Protein AF-A0AAX3WER1-F1 (afdb_monomer)

Secondary structure (DSSP, 8-state):
-------------S-HHHHHHHHHHHHHHHHHHHHHHHHHHHHHHT--TT--HHHHHHHHHHHHHHHHHHHHTT--HHHHHHHHHHHHHHHHHHHHHS-------

pLDDT: mean 70.64, std 17.6, range [38.16, 94.75]

Foldseek 3Di:
DDPDDDDDDDDDDDDPPPVVVVVVVVVVLVVVLVVLVVQLVVLVVPDDPPDDLVSLVVSLVSLVVSLVVCVVVVHDPVSSVVSVVSSVVSVVVSCVVPPPPPPDD

Organism: Methylorubrum extorquens (NCBI:txid408)

Radius of gyration: 22.15 Å; Cα contacts (8 Å, |Δi|>4): 46; chains: 1; bounding box: 78×26×50 Å

Sequence (105 aa):
MDWSAKACAIVPGKSAKRVVGELVMAEQAQEEGCRFMRELVALLAEEQPGFPLSEQEHLFQQLLDLEKRAEAEGADAVVRAAIASARRMSGVVAAALWPPRVRGH

Nearest PDB structures (foldseek):
  9had-assembly1_A  TM=4.908E-01  e=1.262E+00  Dermatophagoides farinae

Solvent-accessible surface 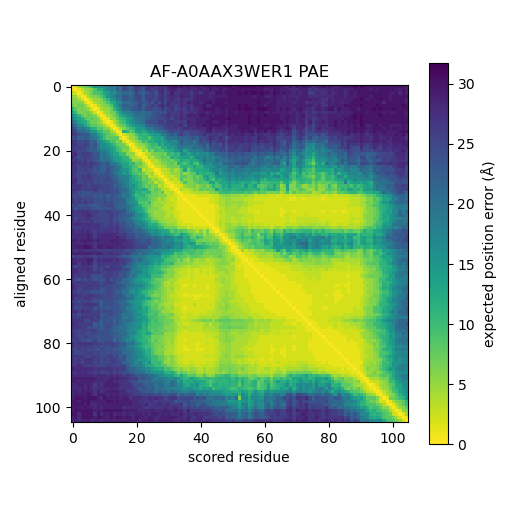area (backbone atoms only — not comparable to full-atom values): 6375 Å² total; per-residue (Å²): 137,84,88,76,85,78,82,80,82,83,80,88,86,76,68,74,80,60,57,54,57,56,51,53,51,50,53,48,36,48,54,49,30,54,48,55,51,50,53,51,50,54,60,55,67,71,62,57,97,83,64,55,68,70,56,53,54,47,51,36,51,54,36,50,53,50,39,53,49,36,59,75,70,62,42,39,70,67,51,47,50,50,41,54,48,53,32,51,51,49,51,49,52,59,45,67,79,49,64,80,80,77,77,85,125

Structure (mmCIF, N/CA/C/O backbone):
data_AF-A0AAX3WER1-F1
#
_entry.id   AF-A0AAX3WER1-F1
#
loop_
_atom_site.group_PDB
_atom_site.id
_atom_site.type_symbol
_atom_site.label_atom_id
_atom_site.label_alt_id
_atom_site.label_comp_id
_atom_site.label_asym_id
_atom_site.label_entity_id
_atom_site.label_seq_id
_atom_site.pdbx_PDB_ins_code
_atom_site.Cartn_x
_atom_site.Cartn_y
_atom_site.Cartn_z
_atom_site.occupancy
_atom_site.B_iso_or_equiv
_atom_site.auth_seq_id
_atom_site.auth_comp_id
_atom_site.auth_asym_id
_atom_site.auth_atom_id
_atom_site.pdbx_PDB_model_num
ATOM 1 N N . MET A 1 1 ? -47.527 -15.148 1.470 1.00 41.88 1 MET A N 1
ATOM 2 C CA . MET A 1 1 ? -46.114 -14.885 1.809 1.00 41.88 1 MET A CA 1
ATOM 3 C C . MET A 1 1 ? -46.120 -13.700 2.748 1.00 41.88 1 MET A C 1
ATOM 5 O O . MET A 1 1 ? -46.613 -12.647 2.374 1.00 41.88 1 MET A O 1
ATOM 9 N N . ASP A 1 2 ? -45.749 -13.962 3.993 1.00 38.16 2 ASP A N 1
ATOM 10 C CA . ASP A 1 2 ? -46.065 -13.174 5.183 1.00 38.16 2 ASP A CA 1
ATOM 11 C C . ASP A 1 2 ? -44.859 -12.287 5.538 1.00 38.16 2 ASP A C 1
ATOM 13 O O . ASP A 1 2 ? -43.796 -12.801 5.886 1.00 38.16 2 ASP A O 1
ATOM 17 N N . TRP A 1 3 ? -44.979 -10.965 5.391 1.00 42.50 3 T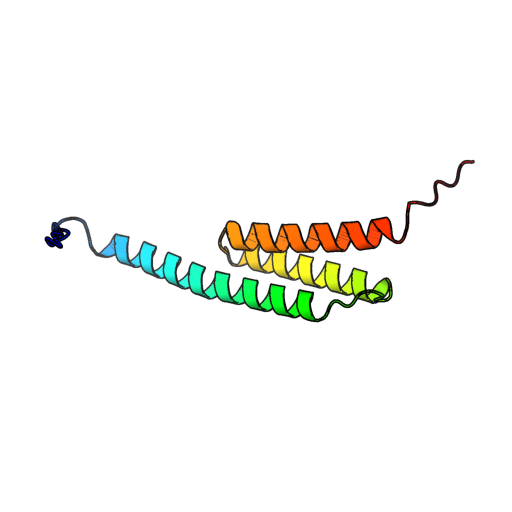RP A N 1
ATOM 18 C CA . TRP A 1 3 ? -43.989 -10.002 5.891 1.00 42.50 3 TRP A CA 1
ATOM 19 C C . TRP A 1 3 ? -44.472 -9.440 7.225 1.00 42.50 3 TRP A C 1
ATOM 21 O O . TRP A 1 3 ? -44.902 -8.293 7.335 1.00 42.50 3 TRP A O 1
ATOM 31 N N . SER A 1 4 ? -44.413 -10.289 8.249 1.00 45.81 4 SER A N 1
ATOM 32 C CA . SER A 1 4 ? -44.637 -9.884 9.629 1.00 45.81 4 SER A CA 1
ATOM 33 C C . SER A 1 4 ? -43.381 -9.224 10.194 1.00 45.81 4 SER A C 1
ATOM 35 O O . SER A 1 4 ? -42.307 -9.823 10.284 1.00 45.81 4 SER A O 1
ATOM 37 N N . ALA A 1 5 ? -43.555 -7.972 10.605 1.00 53.06 5 ALA A N 1
ATOM 38 C CA . ALA A 1 5 ? -42.603 -7.173 11.349 1.00 53.06 5 ALA A CA 1
ATOM 39 C C . ALA A 1 5 ? -42.023 -7.933 12.555 1.00 53.06 5 ALA A C 1
ATOM 41 O O . ALA A 1 5 ? -42.759 -8.484 13.376 1.00 53.06 5 ALA A O 1
ATOM 42 N N . LYS A 1 6 ? -40.698 -7.877 12.716 1.00 52.66 6 LYS A N 1
ATOM 43 C CA . LYS A 1 6 ? -40.052 -8.063 14.017 1.00 52.66 6 LYS A CA 1
ATOM 44 C C . LYS A 1 6 ? -39.443 -6.735 14.437 1.00 52.66 6 LYS A C 1
ATOM 46 O O . LYS A 1 6 ? -38.350 -6.366 14.023 1.00 52.66 6 LYS A O 1
ATOM 51 N N . ALA A 1 7 ? -40.211 -6.018 15.251 1.00 48.81 7 ALA A N 1
ATOM 52 C CA . ALA A 1 7 ? -39.729 -4.915 16.059 1.00 48.81 7 ALA A CA 1
ATOM 53 C C . ALA A 1 7 ? -38.548 -5.403 16.911 1.00 48.81 7 ALA A C 1
ATOM 55 O O . ALA A 1 7 ? -38.689 -6.343 17.696 1.00 48.81 7 ALA A O 1
ATOM 56 N N . CYS A 1 8 ? -37.383 -4.780 16.746 1.00 39.28 8 CYS A N 1
ATOM 57 C CA . CYS A 1 8 ? -36.263 -4.982 17.651 1.00 39.28 8 CYS A CA 1
ATOM 58 C C . CYS A 1 8 ? -36.488 -4.067 18.858 1.00 39.28 8 CYS A C 1
ATOM 60 O O . CYS A 1 8 ? -36.386 -2.845 18.760 1.00 39.28 8 CYS A O 1
ATOM 62 N N . ALA A 1 9 ? -36.899 -4.668 19.972 1.00 42.56 9 ALA A N 1
ATOM 63 C CA . ALA A 1 9 ? -37.128 -3.983 21.231 1.00 42.56 9 ALA A CA 1
ATOM 64 C C . ALA A 1 9 ? -35.818 -3.361 21.739 1.00 42.56 9 ALA A C 1
ATOM 66 O O . ALA A 1 9 ? -34.871 -4.068 22.080 1.00 42.56 9 ALA A O 1
ATOM 67 N N . ILE A 1 10 ? -35.777 -2.031 21.810 1.00 50.00 10 ILE A N 1
ATOM 68 C CA . ILE A 1 10 ? -34.722 -1.291 22.503 1.00 50.00 10 ILE A CA 1
ATOM 69 C C . ILE A 1 10 ? -35.065 -1.329 23.994 1.00 50.00 10 ILE A C 1
ATOM 71 O O . ILE A 1 10 ? -35.972 -0.640 24.457 1.00 50.00 10 ILE A O 1
ATOM 75 N N . VAL A 1 11 ? -34.364 -2.177 24.744 1.00 53.00 11 VAL A N 1
ATOM 76 C CA . VAL A 1 11 ? -34.460 -2.230 26.208 1.00 53.00 11 VAL A CA 1
ATOM 77 C C . VAL A 1 11 ? -33.632 -1.073 26.788 1.00 53.00 11 VAL A C 1
ATOM 79 O O . VAL A 1 11 ? -32.445 -0.969 26.464 1.00 53.00 11 VAL A O 1
ATOM 82 N N . PRO A 1 12 ? -34.193 -0.194 27.638 1.00 55.91 12 PRO A N 1
ATOM 83 C CA . PRO A 1 1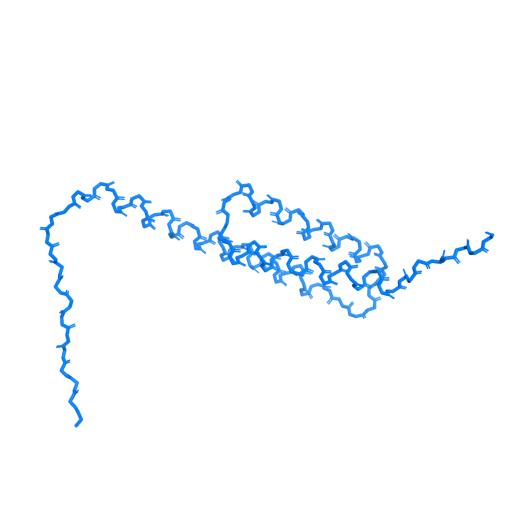2 ? -33.450 0.912 28.221 1.00 55.91 12 PRO A CA 1
ATOM 84 C C . PRO A 1 12 ? -32.753 0.440 29.500 1.00 55.91 12 PRO A C 1
ATOM 86 O O . PRO A 1 12 ? -33.397 -0.073 30.411 1.00 55.91 12 PRO A O 1
ATOM 89 N N . GLY A 1 13 ? -31.437 0.639 29.601 1.00 51.03 13 GLY A N 1
ATOM 90 C CA . GLY A 1 13 ? -30.761 0.496 30.894 1.00 51.03 13 GLY A CA 1
ATOM 91 C C . GLY A 1 13 ? -29.319 0.013 30.864 1.00 51.03 13 GLY A C 1
ATOM 92 O O . GLY A 1 13 ? -28.998 -0.962 31.532 1.00 51.03 13 GLY A O 1
ATOM 93 N N . LYS A 1 14 ? -28.417 0.704 30.156 1.00 46.91 14 LYS A N 1
ATOM 94 C CA . LYS A 1 14 ? -26.993 0.723 30.535 1.00 46.91 14 LYS A CA 1
ATOM 95 C C . LYS A 1 14 ? -26.289 1.930 29.918 1.00 46.91 14 LYS A C 1
ATOM 97 O O . LYS A 1 14 ? -26.002 1.956 28.733 1.00 46.91 14 LYS A O 1
ATOM 102 N N . SER A 1 15 ? -26.057 2.940 30.757 1.00 46.50 15 SER A N 1
ATOM 103 C CA . SER A 1 15 ? -25.097 4.040 30.594 1.00 46.50 15 SER A CA 1
ATOM 104 C C . SER A 1 15 ? -24.786 4.483 29.157 1.00 46.50 15 SER A C 1
ATOM 106 O O . SER A 1 15 ? -23.747 4.136 28.595 1.00 46.50 15 SER A O 1
ATOM 108 N N . ALA A 1 16 ? -25.631 5.375 28.633 1.00 46.66 16 ALA A N 1
ATOM 109 C CA . ALA A 1 16 ? -25.472 6.070 27.350 1.00 46.66 16 ALA A CA 1
ATOM 110 C C . ALA A 1 16 ? -24.094 6.738 27.136 1.00 46.66 16 ALA A C 1
ATOM 112 O O . ALA A 1 16 ? -23.710 7.008 26.007 1.00 46.66 16 ALA A O 1
ATOM 113 N N . LYS A 1 17 ? -23.304 6.966 28.195 1.00 48.19 17 LYS A N 1
ATOM 114 C CA . LYS A 1 17 ? -21.965 7.567 28.089 1.00 48.19 17 LYS A CA 1
ATOM 115 C C . LYS A 1 17 ? -20.889 6.645 27.501 1.00 48.19 17 LYS A C 1
ATOM 117 O O . LYS A 1 17 ? -19.855 7.155 27.097 1.00 48.19 17 LYS A O 1
ATOM 122 N N . ARG A 1 18 ? -21.087 5.318 27.468 1.00 43.16 18 ARG A N 1
ATOM 123 C CA . ARG A 1 18 ? -20.053 4.374 26.988 1.00 43.16 18 ARG A CA 1
ATOM 124 C C . ARG A 1 18 ? -20.268 3.921 25.534 1.00 43.16 18 ARG A C 1
ATOM 126 O O . ARG A 1 18 ? -19.295 3.727 24.825 1.00 43.16 18 ARG A O 1
ATOM 133 N N . VAL A 1 19 ? -21.522 3.848 25.077 1.00 50.28 19 VAL A N 1
ATOM 134 C CA . VAL A 1 19 ? -21.879 3.427 23.704 1.00 50.28 19 VAL A CA 1
ATOM 135 C C . VAL A 1 19 ? -21.589 4.520 22.670 1.00 50.28 19 VAL A C 1
ATOM 137 O O . VAL A 1 19 ? -21.167 4.217 21.562 1.00 50.28 19 VAL A O 1
ATOM 140 N N . VAL A 1 20 ? -21.745 5.796 23.040 1.00 51.12 20 VAL A N 1
ATOM 141 C CA . VAL A 1 20 ? -21.454 6.925 22.136 1.00 51.12 20 VAL A CA 1
ATOM 142 C C . VAL A 1 20 ? -19.965 6.988 21.778 1.00 51.12 20 VAL A C 1
ATOM 144 O O . VAL A 1 20 ? -19.635 7.287 20.640 1.00 51.12 20 VAL A O 1
ATOM 147 N N . GLY A 1 21 ? -19.066 6.646 22.708 1.00 48.66 21 GLY A N 1
ATOM 148 C CA . GLY A 1 21 ? -17.629 6.596 22.419 1.00 48.66 21 GLY A CA 1
ATOM 149 C C . GLY A 1 21 ? -17.263 5.507 21.408 1.00 48.66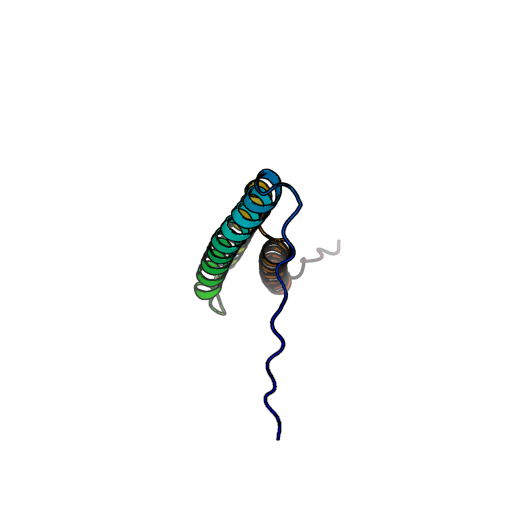 21 GLY A C 1
ATOM 150 O O . GLY A 1 21 ? -16.461 5.751 20.519 1.00 48.66 21 GLY A O 1
ATOM 151 N N . GLU A 1 22 ? -17.885 4.331 21.500 1.00 49.25 22 GLU A N 1
ATOM 152 C CA . GLU A 1 22 ? -17.602 3.202 20.602 1.00 49.25 22 GLU A CA 1
ATOM 153 C C . GLU A 1 22 ? -18.181 3.421 19.193 1.00 49.25 22 GLU A C 1
ATOM 155 O O . GLU A 1 22 ? -17.523 3.104 18.207 1.00 49.25 22 GLU A O 1
ATOM 160 N N . LEU A 1 23 ? -19.361 4.048 19.084 1.00 53.00 23 LEU A N 1
ATOM 161 C CA . LEU A 1 23 ? -19.967 4.395 17.793 1.00 53.00 23 LEU A CA 1
ATOM 162 C C . LEU A 1 23 ? -19.204 5.509 17.064 1.00 53.00 23 LEU A C 1
ATOM 164 O O . LEU A 1 23 ? -19.000 5.409 15.861 1.00 53.00 23 LEU A O 1
ATOM 168 N N . VAL A 1 24 ? -18.744 6.538 17.785 1.00 57.72 24 VAL A N 1
ATOM 169 C CA . VAL A 1 24 ? -17.951 7.634 17.199 1.00 57.72 24 VAL A CA 1
ATOM 170 C C . VAL A 1 24 ? -16.590 7.131 16.714 1.00 57.72 24 VAL A C 1
ATOM 172 O O . VAL A 1 24 ? -16.144 7.537 15.647 1.00 57.72 24 VAL A O 1
ATOM 175 N N . MET A 1 25 ? -15.949 6.215 17.449 1.00 58.62 25 MET A N 1
ATOM 176 C CA . MET A 1 25 ? -14.698 5.586 17.007 1.00 58.62 25 MET A CA 1
ATOM 177 C C . MET A 1 25 ? -14.907 4.666 15.801 1.00 58.62 25 MET A C 1
ATOM 179 O O . MET A 1 25 ? -14.061 4.640 14.917 1.00 58.62 25 MET A O 1
ATOM 183 N N . ALA A 1 26 ? -16.029 3.943 15.726 1.00 58.19 26 ALA A N 1
ATOM 184 C CA . ALA A 1 26 ? -16.345 3.105 14.570 1.00 58.19 26 ALA A CA 1
ATOM 185 C C . ALA A 1 26 ? -16.674 3.931 13.314 1.00 58.19 26 ALA A C 1
ATOM 187 O O . ALA A 1 26 ? -16.267 3.563 12.216 1.00 58.19 26 ALA A O 1
ATOM 188 N N . GLU A 1 27 ? -17.381 5.052 13.470 1.00 58.16 27 GLU A N 1
ATOM 189 C CA . GLU A 1 27 ? -17.734 5.948 12.364 1.00 58.16 27 GLU A CA 1
ATOM 190 C C . GLU A 1 27 ? -16.502 6.702 11.832 1.00 58.16 27 GLU A C 1
ATOM 192 O O . GLU A 1 27 ? -16.311 6.778 10.619 1.00 58.16 27 GLU A O 1
ATOM 197 N N . 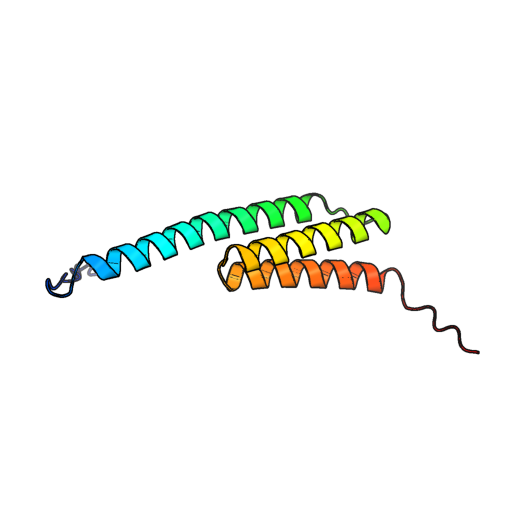GLN A 1 28 ? -15.607 7.150 12.724 1.00 58.41 28 GLN A N 1
ATOM 198 C CA . GLN A 1 28 ? -14.298 7.704 12.350 1.00 58.41 28 GLN A CA 1
ATOM 199 C C . GLN A 1 28 ? -13.424 6.655 11.655 1.00 58.41 28 GLN A C 1
ATOM 201 O O . GLN A 1 28 ? -13.004 6.884 10.521 1.00 58.41 28 GLN A O 1
ATOM 206 N N . ALA A 1 29 ? -13.287 5.458 12.237 1.00 59.75 29 ALA A N 1
ATOM 207 C CA . ALA A 1 29 ? -12.522 4.362 11.639 1.00 59.75 29 ALA A CA 1
ATOM 208 C C . ALA A 1 29 ? -13.055 3.955 10.256 1.00 59.75 29 ALA A C 1
ATOM 210 O O . ALA A 1 29 ? -12.288 3.545 9.379 1.00 59.75 29 ALA A O 1
ATOM 211 N N . GLN A 1 30 ? -14.366 4.079 10.032 1.00 63.72 30 GLN A N 1
ATOM 212 C CA . GLN A 1 30 ? -14.982 3.826 8.736 1.00 63.72 30 GLN A CA 1
ATOM 213 C C . GLN A 1 30 ? -14.679 4.948 7.732 1.00 63.72 30 GLN A C 1
ATOM 215 O O . GLN A 1 30 ? -14.352 4.652 6.580 1.00 63.72 30 GLN A O 1
ATOM 220 N N . GLU A 1 31 ? -14.744 6.218 8.138 1.00 71.88 31 GLU A N 1
ATOM 221 C CA . GLU A 1 31 ? -14.401 7.360 7.280 1.00 71.88 31 GLU A CA 1
ATOM 222 C C . GLU A 1 31 ? -12.908 7.355 6.895 1.00 71.88 31 GLU A C 1
ATOM 224 O O . GLU A 1 31 ? -12.553 7.517 5.719 1.00 71.88 31 GLU A O 1
ATOM 229 N N . GLU A 1 32 ? -12.040 7.067 7.863 1.00 69.81 32 GLU A N 1
ATOM 230 C CA . GLU A 1 32 ? -10.591 6.924 7.709 1.00 69.81 32 GLU A CA 1
ATOM 231 C C . GLU A 1 32 ? -10.249 5.705 6.847 1.00 69.81 32 GLU A C 1
ATOM 233 O O . GLU A 1 32 ? -9.476 5.808 5.891 1.00 69.81 32 GLU A O 1
ATOM 238 N N . GLY A 1 33 ? -10.901 4.566 7.089 1.00 72.44 33 GLY A N 1
ATOM 239 C CA . GLY A 1 33 ? -10.772 3.378 6.251 1.00 72.44 33 GLY A CA 1
ATOM 240 C C . GLY A 1 33 ? -11.160 3.646 4.794 1.00 72.44 33 GLY A C 1
ATOM 241 O O . GLY A 1 33 ? -10.444 3.254 3.868 1.00 72.44 33 GLY A O 1
ATOM 242 N N . CYS A 1 34 ? -12.238 4.403 4.571 1.00 83.06 34 CYS A N 1
ATOM 243 C CA . CYS A 1 34 ? -12.638 4.848 3.236 1.00 83.06 34 CYS A CA 1
ATOM 244 C C . CYS A 1 34 ? -11.614 5.801 2.601 1.00 83.06 34 CYS A C 1
ATOM 246 O O . CYS A 1 34 ? -11.422 5.785 1.383 1.00 83.06 34 CYS A O 1
ATOM 248 N N . ARG A 1 35 ? -10.954 6.660 3.384 1.00 90.94 35 ARG A N 1
ATOM 249 C CA . ARG A 1 35 ? -9.881 7.537 2.892 1.00 90.94 35 ARG A CA 1
ATOM 250 C C . ARG A 1 35 ? -8.668 6.728 2.429 1.00 90.94 35 ARG A C 1
ATOM 252 O O . ARG A 1 35 ? -8.263 6.886 1.281 1.00 90.94 35 ARG A O 1
ATOM 259 N N . PHE A 1 36 ? -8.142 5.836 3.264 1.00 91.50 36 PHE A N 1
ATOM 260 C CA . PHE A 1 36 ? -6.975 5.021 2.917 1.00 91.50 36 PHE A CA 1
ATOM 261 C C . PHE A 1 36 ? -7.225 4.115 1.708 1.00 91.50 36 PHE A C 1
ATOM 263 O O . PHE A 1 36 ? -6.359 3.990 0.846 1.00 91.50 36 PHE A O 1
ATOM 270 N N . MET A 1 37 ? -8.426 3.542 1.588 1.00 89.38 37 MET A N 1
ATOM 271 C CA . MET A 1 37 ? -8.807 2.759 0.408 1.00 89.38 37 MET A CA 1
ATOM 272 C C . MET A 1 37 ? -8.870 3.606 -0.870 1.00 89.38 37 MET A C 1
ATOM 274 O O . MET A 1 37 ? -8.474 3.131 -1.930 1.00 89.38 37 MET A O 1
ATOM 278 N N . ARG A 1 38 ? -9.322 4.865 -0.792 1.00 90.38 38 ARG A N 1
ATOM 279 C CA . ARG A 1 38 ? -9.294 5.790 -1.940 1.00 90.38 38 ARG A CA 1
ATOM 280 C C . ARG A 1 38 ? -7.867 6.148 -2.349 1.00 90.38 38 ARG A C 1
ATOM 282 O O . ARG A 1 38 ? -7.571 6.121 -3.5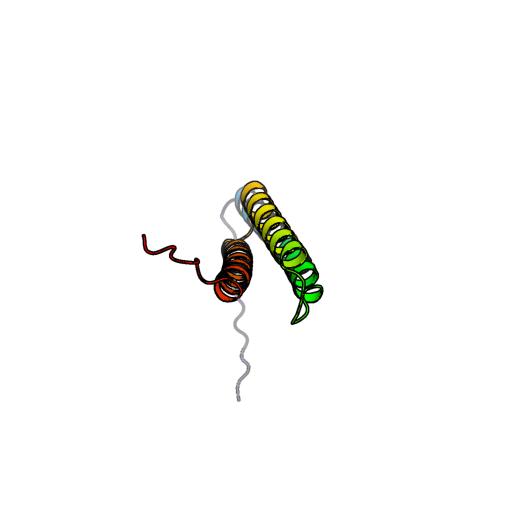38 1.00 90.38 38 ARG A O 1
ATOM 289 N N . GLU A 1 39 ? -6.996 6.440 -1.383 1.00 92.06 39 GLU A N 1
ATOM 290 C CA . GLU A 1 39 ? -5.571 6.696 -1.644 1.00 92.06 39 GLU A CA 1
ATOM 291 C C . GLU A 1 39 ? -4.897 5.465 -2.274 1.00 92.06 39 GLU A C 1
ATOM 293 O O . GLU A 1 39 ? -4.183 5.598 -3.263 1.00 92.06 39 GLU A O 1
ATOM 298 N N . LEU A 1 40 ? -5.195 4.260 -1.774 1.00 91.06 40 LEU A N 1
ATOM 299 C CA . LEU A 1 40 ? -4.702 3.008 -2.347 1.00 91.06 40 LEU A CA 1
ATOM 300 C C . LEU A 1 40 ? -5.141 2.828 -3.807 1.00 91.06 40 LEU A C 1
ATOM 302 O O . LEU A 1 40 ? -4.320 2.504 -4.658 1.00 91.06 40 LEU A O 1
ATOM 306 N N . VAL A 1 41 ? -6.426 3.041 -4.107 1.00 87.62 41 VAL A N 1
ATOM 307 C CA . VAL A 1 41 ? -6.947 2.924 -5.478 1.00 87.62 41 VAL A CA 1
ATOM 308 C C . VAL A 1 41 ? -6.301 3.951 -6.405 1.00 87.62 41 VAL A C 1
ATOM 310 O O . VAL A 1 41 ? -5.984 3.601 -7.536 1.00 87.62 41 VAL A O 1
ATOM 313 N N . ALA A 1 42 ? -6.074 5.184 -5.943 1.00 89.12 42 ALA A N 1
ATOM 314 C CA . ALA A 1 42 ? -5.397 6.207 -6.737 1.00 89.12 42 ALA A CA 1
ATOM 315 C C . ALA A 1 42 ? -3.962 5.789 -7.098 1.00 89.12 42 ALA A C 1
ATOM 317 O O . ALA A 1 42 ? -3.613 5.798 -8.274 1.00 89.12 42 ALA A O 1
ATOM 318 N N . LEU A 1 43 ? -3.181 5.319 -6.116 1.00 88.75 43 LEU A N 1
ATOM 319 C CA . LEU A 1 43 ? -1.814 4.834 -6.345 1.00 88.75 43 LEU A CA 1
ATOM 320 C C . LEU A 1 43 ? -1.767 3.669 -7.342 1.00 88.75 43 LEU A C 1
ATOM 322 O O . LEU A 1 43 ? -0.895 3.621 -8.202 1.00 88.75 43 LEU A O 1
ATOM 326 N N . LEU A 1 44 ? -2.712 2.732 -7.244 1.00 84.31 44 LEU A N 1
ATOM 327 C CA . LEU A 1 44 ? -2.759 1.570 -8.135 1.00 84.31 44 LEU A CA 1
ATOM 328 C C . LEU A 1 44 ? -3.305 1.900 -9.530 1.00 84.31 44 LEU A C 1
ATOM 330 O O . LEU A 1 44 ? -2.945 1.231 -10.490 1.00 84.31 44 LEU A O 1
ATOM 334 N N . ALA A 1 45 ? -4.170 2.908 -9.662 1.00 81.75 45 ALA A N 1
ATOM 335 C CA . ALA A 1 45 ? -4.700 3.338 -10.957 1.00 81.75 45 ALA A CA 1
ATOM 336 C C . ALA A 1 45 ? -3.643 4.040 -11.823 1.00 81.75 45 ALA A C 1
ATOM 338 O O . ALA A 1 45 ? -3.775 4.069 -13.046 1.00 81.75 45 ALA A O 1
ATOM 339 N N . GLU A 1 46 ? -2.611 4.603 -11.196 1.00 73.88 46 GLU A N 1
ATOM 340 C CA . GLU A 1 46 ? -1.465 5.184 -11.891 1.00 73.88 46 GLU A CA 1
ATOM 341 C C . GLU A 1 46 ? -0.505 4.109 -12.426 1.00 73.88 46 GLU A C 1
ATOM 343 O O . GLU A 1 46 ? 0.243 4.393 -13.356 1.00 73.88 46 GLU A O 1
ATOM 348 N N . GLU A 1 47 ? -0.553 2.869 -11.919 1.00 68.75 47 GLU A N 1
ATOM 349 C CA . GLU A 1 47 ? 0.285 1.763 -12.394 1.00 68.75 47 GLU A CA 1
ATOM 350 C C . GLU A 1 47 ? -0.137 1.315 -13.806 1.00 68.75 47 GLU A C 1
ATOM 352 O O . GLU A 1 47 ? -1.278 0.908 -14.035 1.00 68.75 47 GLU A O 1
ATOM 357 N N . GLN A 1 48 ? 0.797 1.336 -14.766 1.00 62.03 48 GLN A N 1
ATOM 358 C CA . GLN A 1 48 ? 0.587 0.746 -16.092 1.00 62.03 48 GLN A CA 1
ATOM 359 C C . GLN A 1 48 ? 1.579 -0.387 -16.389 1.00 62.03 48 GLN A C 1
ATOM 361 O O . GLN A 1 48 ? 2.746 -0.333 -15.982 1.00 62.03 48 GLN A O 1
ATOM 366 N N . PRO A 1 49 ? 1.158 -1.413 -17.155 1.00 55.81 49 PRO A N 1
ATOM 367 C CA . PRO A 1 49 ? 2.055 -2.475 -17.587 1.00 55.81 49 PRO A CA 1
ATOM 368 C C . PRO A 1 49 ? 3.186 -1.896 -18.448 1.00 55.81 49 PRO A C 1
ATOM 370 O O . PRO A 1 49 ? 2.947 -1.341 -19.518 1.00 55.81 49 PRO A O 1
ATOM 373 N N . GLY A 1 50 ? 4.426 -2.052 -17.979 1.00 63.53 50 GLY A N 1
ATOM 374 C CA . GLY A 1 50 ? 5.629 -1.560 -18.662 1.00 63.53 50 GLY A CA 1
ATOM 375 C C . GLY A 1 50 ? 6.321 -0.373 -17.990 1.00 63.53 50 GLY A C 1
ATOM 376 O O . GLY A 1 50 ? 7.284 0.141 -18.557 1.00 63.53 50 GLY A O 1
ATOM 377 N N . PHE A 1 51 ? 5.876 0.044 -16.800 1.00 68.12 51 PHE A N 1
ATOM 378 C CA . PHE A 1 51 ? 6.555 1.088 -16.034 1.00 68.12 51 PHE A CA 1
ATOM 379 C C . PHE A 1 51 ? 8.036 0.773 -15.785 1.00 68.12 51 PHE A C 1
ATOM 381 O O . PHE A 1 51 ? 8.367 -0.366 -15.423 1.00 68.12 51 PHE A O 1
ATOM 388 N N . PRO A 1 52 ? 8.932 1.765 -15.967 1.00 72.06 52 PRO A N 1
ATOM 389 C CA . PRO A 1 52 ? 10.343 1.614 -15.650 1.00 72.06 52 PRO A CA 1
ATOM 390 C C . PRO A 1 52 ? 10.521 1.267 -14.168 1.00 72.06 52 PRO A C 1
ATOM 392 O O . PRO A 1 52 ? 9.721 1.651 -13.317 1.00 72.06 52 PRO A O 1
ATOM 395 N N . LEU A 1 53 ? 11.597 0.543 -13.849 1.00 70.31 53 LEU A N 1
ATOM 396 C CA . LEU A 1 53 ? 11.858 0.036 -12.496 1.00 70.31 53 LEU A CA 1
ATOM 397 C C . LEU A 1 53 ? 11.787 1.137 -11.426 1.00 70.31 53 LEU A C 1
ATOM 399 O O . LEU A 1 53 ? 11.217 0.912 -10.367 1.00 70.31 53 LEU A O 1
ATOM 403 N N . SER A 1 54 ? 12.280 2.338 -11.737 1.00 75.25 54 SER A N 1
ATOM 404 C CA . SER A 1 54 ? 12.232 3.497 -10.840 1.00 75.25 54 SER A CA 1
ATOM 405 C C . SER A 1 54 ? 10.810 3.916 -10.459 1.00 75.25 54 SER A C 1
ATOM 407 O O . SER A 1 54 ? 10.585 4.372 -9.343 1.00 75.25 54 SER A O 1
ATOM 409 N N . GLU A 1 55 ? 9.843 3.765 -11.367 1.00 77.19 55 GLU A N 1
ATOM 410 C CA . GLU A 1 55 ? 8.433 4.067 -11.098 1.00 77.19 55 GLU A CA 1
ATOM 411 C C . GLU A 1 55 ? 7.779 2.960 -10.262 1.00 77.19 55 GLU A C 1
ATOM 413 O O . GLU A 1 55 ? 6.980 3.253 -9.378 1.00 77.19 55 GLU A O 1
ATOM 418 N N . GLN A 1 56 ? 8.188 1.699 -10.444 1.00 76.81 56 GLN A N 1
ATOM 419 C CA . GLN A 1 56 ? 7.749 0.599 -9.575 1.00 76.81 56 GLN A CA 1
ATOM 420 C C . GLN A 1 56 ? 8.334 0.708 -8.161 1.00 76.81 56 GLN A C 1
ATOM 422 O O . GLN A 1 56 ? 7.630 0.486 -7.178 1.00 76.81 56 GLN A O 1
ATOM 427 N N . GLU A 1 57 ? 9.609 1.086 -8.039 1.00 81.12 57 GLU A N 1
ATOM 428 C CA . GLU A 1 57 ? 10.247 1.386 -6.754 1.00 81.12 57 GLU A CA 1
ATOM 429 C C . GLU A 1 57 ? 9.564 2.575 -6.065 1.00 81.12 57 GLU A C 1
ATOM 431 O O . GLU A 1 57 ? 9.336 2.537 -4.853 1.00 81.12 57 GLU A O 1
ATOM 436 N N . HIS A 1 58 ? 9.191 3.606 -6.831 1.00 85.31 58 HIS A N 1
ATOM 437 C CA . HIS A 1 58 ? 8.441 4.751 -6.320 1.00 85.31 58 HIS A CA 1
ATOM 438 C C . HIS A 1 58 ? 7.064 4.337 -5.790 1.00 85.31 58 HIS A C 1
ATOM 440 O O . HIS A 1 58 ? 6.737 4.651 -4.644 1.00 85.31 58 HIS A O 1
ATOM 446 N N . LEU A 1 59 ? 6.303 3.560 -6.565 1.00 86.38 59 LEU A N 1
ATOM 447 C CA . LEU A 1 59 ? 5.007 3.025 -6.148 1.00 86.38 59 LEU A CA 1
ATOM 448 C C . LEU A 1 59 ? 5.130 2.164 -4.884 1.00 86.38 59 LEU A C 1
ATOM 450 O O . LEU A 1 59 ? 4.345 2.310 -3.947 1.00 86.38 59 LEU A O 1
ATOM 454 N N . PHE A 1 60 ? 6.148 1.304 -4.809 1.00 86.62 60 PHE A N 1
ATOM 455 C CA . PHE A 1 60 ? 6.404 0.498 -3.618 1.00 86.62 60 PHE A CA 1
ATOM 456 C C . PHE A 1 60 ? 6.638 1.368 -2.374 1.00 86.62 60 PHE A C 1
ATOM 458 O O . PHE A 1 60 ? 6.099 1.061 -1.306 1.00 86.62 60 PHE A O 1
ATOM 465 N N . GLN A 1 61 ? 7.405 2.459 -2.495 1.00 89.06 61 GLN A N 1
ATOM 466 C CA . GLN A 1 61 ? 7.613 3.400 -1.389 1.00 89.06 61 GLN A CA 1
ATOM 467 C C . GLN A 1 61 ? 6.321 4.116 -0.994 1.00 89.06 61 GLN A C 1
ATOM 469 O O . GLN A 1 61 ? 6.005 4.180 0.192 1.00 89.06 61 GLN A O 1
ATOM 474 N N . GLN A 1 62 ? 5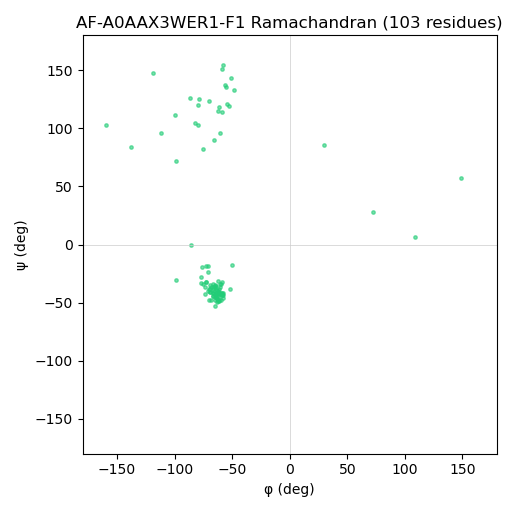.523 4.573 -1.962 1.00 92.44 62 GLN A N 1
ATOM 475 C CA . GLN A 1 62 ? 4.235 5.213 -1.677 1.00 92.44 62 GLN A CA 1
ATOM 476 C C . GLN A 1 62 ? 3.268 4.266 -0.951 1.00 92.44 62 GLN A C 1
ATOM 478 O O . GLN A 1 62 ? 2.606 4.671 0.006 1.00 92.44 62 GLN A O 1
ATOM 483 N N . LEU A 1 63 ? 3.223 2.990 -1.347 1.00 92.00 63 LEU A N 1
ATOM 484 C CA . LEU A 1 63 ? 2.423 1.965 -0.671 1.00 92.00 63 LEU A CA 1
ATOM 485 C C . LEU A 1 63 ? 2.941 1.663 0.745 1.00 92.00 63 LEU A C 1
ATOM 487 O O . LEU A 1 63 ? 2.142 1.442 1.654 1.00 92.00 63 LEU A O 1
ATOM 491 N N . LEU A 1 64 ? 4.261 1.681 0.956 1.00 91.94 64 LEU A N 1
ATOM 492 C CA . LEU A 1 64 ? 4.866 1.515 2.280 1.00 91.94 64 LEU A CA 1
ATOM 493 C C . LEU A 1 64 ? 4.541 2.690 3.211 1.00 91.94 64 LEU A C 1
ATOM 495 O O . LEU A 1 64 ? 4.232 2.481 4.385 1.00 91.94 64 LEU A O 1
ATOM 499 N N . ASP A 1 65 ? 4.589 3.917 2.702 1.00 94.75 65 ASP A N 1
ATOM 500 C CA . ASP A 1 65 ? 4.238 5.107 3.475 1.00 94.75 65 ASP A CA 1
ATOM 501 C C . ASP A 1 65 ? 2.737 5.167 3.775 1.00 94.75 65 ASP A C 1
ATOM 503 O O . ASP A 1 65 ? 2.341 5.572 4.871 1.00 94.75 65 ASP A O 1
ATOM 507 N N . LEU A 1 66 ? 1.892 4.706 2.847 1.00 93.62 66 LEU A N 1
ATOM 508 C CA . LEU A 1 66 ? 0.459 4.543 3.083 1.00 93.62 66 LEU A CA 1
ATOM 509 C C . LEU A 1 66 ? 0.183 3.511 4.189 1.00 93.62 66 LEU A C 1
ATOM 511 O O . LEU A 1 66 ? -0.641 3.772 5.064 1.00 93.62 66 LEU A O 1
ATOM 515 N N . GLU A 1 67 ? 0.895 2.379 4.196 1.00 93.00 67 GLU A N 1
ATOM 516 C CA . GLU A 1 67 ? 0.773 1.347 5.239 1.00 93.00 67 GLU A CA 1
ATOM 517 C C . GLU A 1 67 ? 1.150 1.898 6.621 1.00 93.00 67 GLU A C 1
ATOM 519 O O . GLU A 1 67 ? 0.391 1.732 7.576 1.00 93.00 67 GLU A O 1
ATOM 524 N N . LYS A 1 68 ? 2.273 2.625 6.719 1.00 93.94 68 LYS A N 1
ATOM 525 C CA . LYS A 1 68 ? 2.721 3.248 7.976 1.00 93.94 68 LYS A CA 1
ATOM 526 C C . LYS A 1 68 ? 1.731 4.286 8.501 1.00 93.94 68 LYS A C 1
ATOM 528 O O . LYS A 1 68 ? 1.488 4.328 9.704 1.00 93.94 68 LYS A O 1
ATOM 533 N N . ARG A 1 69 ? 1.161 5.125 7.624 1.00 94.19 69 ARG A N 1
ATOM 534 C CA . ARG A 1 69 ? 0.132 6.105 8.018 1.00 94.19 69 ARG A CA 1
ATOM 535 C C . ARG A 1 69 ? -1.139 5.415 8.500 1.00 94.19 69 ARG A C 1
ATOM 537 O O . ARG A 1 69 ? -1.639 5.762 9.562 1.00 94.19 69 ARG A O 1
ATOM 544 N N . ALA A 1 70 ? -1.602 4.392 7.782 1.00 91.00 70 ALA A N 1
ATOM 545 C CA . ALA A 1 70 ? -2.763 3.605 8.188 1.00 91.00 70 ALA A CA 1
ATOM 546 C C . ALA A 1 70 ? -2.550 2.920 9.550 1.00 91.00 70 ALA A C 1
ATOM 548 O O . ALA A 1 70 ? -3.475 2.840 10.352 1.00 91.00 70 ALA A O 1
ATOM 549 N N . GLU A 1 71 ? -1.338 2.448 9.848 1.00 90.38 71 GLU A N 1
ATOM 550 C CA . GLU A 1 71 ? -1.002 1.905 11.168 1.00 90.38 71 GLU A CA 1
ATOM 551 C C . GLU A 1 71 ? -0.973 2.981 12.261 1.00 90.38 71 GLU A C 1
ATOM 553 O O . GLU A 1 71 ? -1.587 2.793 13.311 1.00 90.38 71 GLU A O 1
ATOM 558 N N . ALA A 1 72 ? -0.307 4.112 12.011 1.00 91.44 72 ALA A N 1
ATOM 559 C CA . ALA A 1 72 ? -0.186 5.203 12.977 1.00 91.44 72 ALA A CA 1
ATOM 560 C C . ALA A 1 72 ? -1.538 5.852 13.319 1.00 91.44 72 ALA A C 1
ATOM 562 O O . ALA A 1 72 ? -1.761 6.240 14.464 1.00 91.44 72 ALA A O 1
ATOM 563 N N . GLU A 1 73 ? -2.435 5.944 12.337 1.00 89.50 73 GLU A N 1
ATOM 564 C CA . GLU A 1 73 ? -3.786 6.497 12.485 1.00 89.50 73 GLU A CA 1
ATOM 565 C C . GLU A 1 73 ? -4.802 5.449 12.981 1.00 89.50 73 GLU A C 1
ATOM 567 O O . GLU A 1 73 ? -5.963 5.772 13.191 1.00 89.50 73 GLU A O 1
ATOM 572 N N . GLY A 1 74 ? -4.384 4.198 13.219 1.00 86.88 74 GLY A N 1
ATOM 573 C CA . GLY A 1 74 ? -5.256 3.167 13.791 1.00 86.88 74 GLY A CA 1
ATOM 574 C C . GLY A 1 74 ? -6.328 2.645 12.831 1.00 86.88 74 GLY A C 1
ATOM 575 O O . GLY A 1 74 ? -7.377 2.187 13.282 1.00 86.88 74 GLY A O 1
ATOM 576 N N . ALA A 1 75 ? -6.067 2.680 11.522 1.00 87.56 75 ALA A N 1
ATOM 577 C CA . ALA A 1 75 ? -7.012 2.249 10.501 1.00 87.56 75 ALA A CA 1
ATOM 578 C C . ALA A 1 75 ? -7.455 0.786 10.677 1.00 87.56 75 ALA A C 1
ATOM 580 O O . ALA A 1 75 ? -6.723 -0.075 11.196 1.00 87.56 75 ALA A O 1
ATOM 581 N N . ASP A 1 76 ? -8.654 0.496 10.165 1.00 87.44 76 ASP A N 1
ATOM 582 C CA . ASP A 1 76 ? -9.264 -0.828 10.230 1.00 87.44 76 ASP A CA 1
ATOM 583 C C . ASP A 1 76 ? -8.318 -1.939 9.732 1.00 87.44 76 ASP A C 1
ATOM 585 O O . ASP A 1 76 ? -7.527 -1.772 8.795 1.00 87.44 76 ASP A O 1
ATOM 589 N N . ALA A 1 77 ? -8.386 -3.103 10.381 1.00 85.81 77 ALA A N 1
ATOM 590 C CA . ALA A 1 77 ? -7.506 -4.229 10.086 1.00 85.81 77 ALA A CA 1
ATOM 591 C C . ALA A 1 77 ? -7.635 -4.722 8.633 1.00 85.81 77 ALA A C 1
ATOM 593 O O . ALA A 1 77 ? -6.633 -5.122 8.038 1.00 85.81 77 ALA A O 1
ATOM 594 N N . VAL A 1 78 ? -8.835 -4.661 8.045 1.00 87.19 78 VAL A N 1
ATOM 595 C CA . VAL A 1 78 ? -9.085 -5.030 6.645 1.00 87.19 78 VAL A CA 1
ATOM 596 C C . VAL A 1 78 ? -8.387 -4.051 5.706 1.00 87.19 78 VAL A C 1
ATOM 598 O O . VAL A 1 78 ? -7.750 -4.470 4.740 1.00 87.19 78 VAL A O 1
ATOM 601 N N . VAL A 1 79 ? -8.445 -2.757 6.018 1.00 87.31 79 VAL A N 1
ATOM 602 C CA . VAL A 1 79 ? -7.801 -1.696 5.231 1.00 87.31 79 VAL A CA 1
ATOM 603 C C . VAL A 1 79 ? -6.282 -1.850 5.267 1.00 87.31 79 VAL A C 1
ATOM 605 O O . VAL A 1 79 ? -5.639 -1.878 4.217 1.00 87.31 79 VAL A O 1
ATOM 608 N N . ARG A 1 80 ? -5.701 -2.052 6.456 1.00 88.69 80 ARG A N 1
ATOM 609 C CA . ARG A 1 80 ? -4.259 -2.315 6.601 1.00 88.69 80 ARG A CA 1
ATOM 610 C C . ARG A 1 80 ? -3.828 -3.574 5.845 1.00 88.69 80 ARG A C 1
ATOM 612 O O . ARG A 1 80 ? -2.812 -3.556 5.152 1.00 88.69 80 ARG A O 1
ATOM 619 N N . ALA A 1 81 ? -4.616 -4.649 5.913 1.00 89.00 81 ALA A N 1
ATOM 620 C CA . ALA A 1 81 ? -4.337 -5.883 5.181 1.00 89.00 81 ALA A CA 1
ATOM 621 C C . ALA A 1 81 ? -4.382 -5.693 3.654 1.00 89.00 81 ALA A C 1
ATOM 623 O O . ALA A 1 81 ? -3.533 -6.244 2.948 1.00 89.00 81 ALA A O 1
ATOM 624 N N . ALA A 1 82 ? -5.329 -4.898 3.146 1.00 89.56 82 ALA A N 1
ATOM 625 C CA . ALA A 1 82 ? -5.433 -4.576 1.725 1.00 89.56 82 ALA A CA 1
ATOM 626 C C . ALA A 1 82 ? -4.203 -3.799 1.224 1.00 89.56 82 ALA A C 1
ATOM 628 O O . ALA A 1 82 ? -3.598 -4.198 0.225 1.00 89.56 82 ALA A O 1
ATOM 629 N N . ILE A 1 83 ? -3.771 -2.764 1.956 1.00 90.06 83 ILE A N 1
ATOM 630 C CA . ILE A 1 83 ? -2.572 -1.974 1.620 1.00 90.06 83 ILE A CA 1
ATOM 631 C C . ILE A 1 83 ? -1.317 -2.860 1.637 1.00 90.06 83 ILE A C 1
ATOM 633 O O . ILE A 1 83 ? -0.555 -2.888 0.667 1.00 90.06 83 ILE A O 1
ATOM 637 N N . ALA A 1 84 ? -1.135 -3.662 2.691 1.00 89.62 84 ALA A N 1
ATOM 638 C CA . ALA A 1 84 ? -0.002 -4.582 2.806 1.00 89.62 84 ALA A CA 1
ATOM 639 C C . ALA A 1 84 ? 0.011 -5.653 1.698 1.00 89.62 84 ALA A C 1
ATOM 641 O O . ALA A 1 84 ? 1.072 -6.138 1.291 1.00 89.62 84 ALA A O 1
ATOM 642 N N . SER A 1 85 ? -1.164 -6.068 1.213 1.00 88.06 85 SER A N 1
ATOM 643 C CA . SER A 1 85 ? -1.286 -6.987 0.078 1.00 88.06 85 SER A CA 1
ATOM 644 C C . SER A 1 85 ? -0.862 -6.319 -1.229 1.00 88.06 85 SER A C 1
ATOM 646 O O . SER A 1 85 ? -0.048 -6.883 -1.959 1.00 88.06 85 SER A O 1
ATOM 648 N N . ALA A 1 86 ? -1.352 -5.108 -1.502 1.00 87.62 86 ALA A N 1
ATOM 649 C CA . ALA A 1 86 ? -0.982 -4.344 -2.691 1.00 87.62 86 ALA A CA 1
ATOM 650 C C . ALA A 1 86 ? 0.532 -4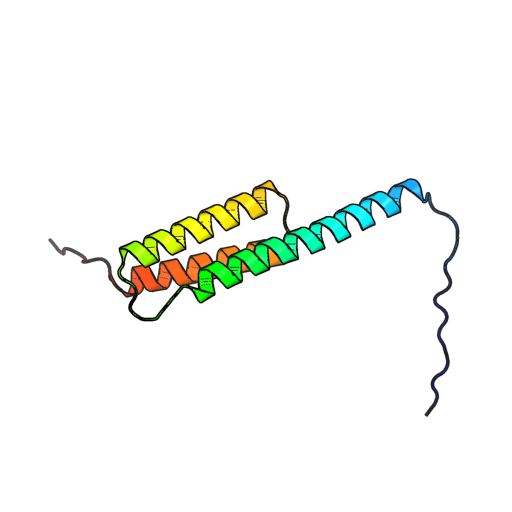.096 -2.764 1.00 87.62 86 ALA A C 1
ATOM 652 O O . ALA A 1 86 ? 1.160 -4.388 -3.782 1.00 87.62 86 ALA A O 1
ATOM 653 N N . ARG A 1 87 ? 1.150 -3.685 -1.647 1.00 88.31 87 ARG A N 1
ATOM 654 C CA . ARG A 1 87 ? 2.608 -3.511 -1.561 1.00 88.31 87 ARG A CA 1
ATOM 655 C C . ARG A 1 87 ? 3.367 -4.800 -1.867 1.00 88.31 87 ARG A C 1
ATOM 657 O O . ARG A 1 87 ? 4.364 -4.774 -2.586 1.00 88.31 87 ARG A O 1
ATOM 664 N N . ARG A 1 88 ? 2.916 -5.938 -1.324 1.00 84.06 88 ARG A N 1
ATOM 665 C CA . ARG A 1 88 ? 3.543 -7.241 -1.599 1.00 84.06 88 ARG A CA 1
ATOM 666 C C . ARG A 1 88 ? 3.472 -7.601 -3.079 1.00 84.06 88 ARG A C 1
ATOM 668 O O . ARG A 1 88 ? 4.472 -8.063 -3.613 1.00 84.06 88 ARG A O 1
ATOM 675 N N . MET A 1 89 ? 2.339 -7.366 -3.738 1.00 80.94 89 MET A N 1
ATOM 676 C CA . MET A 1 89 ? 2.207 -7.628 -5.175 1.00 80.94 89 MET A CA 1
ATOM 677 C C . MET A 1 89 ? 3.133 -6.730 -6.002 1.00 80.94 89 MET A C 1
ATOM 679 O O . MET A 1 89 ? 3.859 -7.250 -6.845 1.00 80.94 89 MET A O 1
ATOM 683 N N . SER A 1 90 ? 3.199 -5.432 -5.690 1.00 75.88 90 SER A N 1
ATOM 684 C CA . SER A 1 90 ? 4.132 -4.491 -6.329 1.00 75.88 90 SER A CA 1
ATOM 685 C C . SER A 1 90 ? 5.599 -4.933 -6.164 1.00 75.88 90 SER A C 1
ATOM 687 O O . SER A 1 90 ? 6.354 -4.995 -7.133 1.00 75.88 90 SER A O 1
ATOM 689 N N . GLY A 1 91 ? 5.990 -5.377 -4.963 1.00 68.38 91 GLY A N 1
ATOM 690 C CA . GLY A 1 91 ? 7.335 -5.906 -4.708 1.00 68.38 91 GLY A CA 1
ATOM 691 C C . GLY A 1 91 ? 7.645 -7.228 -5.428 1.00 68.38 91 GLY A C 1
ATOM 692 O O . GLY A 1 91 ? 8.779 -7.445 -5.852 1.00 68.38 91 GLY A O 1
ATOM 693 N N . VAL A 1 92 ? 6.654 -8.112 -5.600 1.00 66.31 92 VAL A N 1
ATOM 694 C CA . VAL A 1 92 ? 6.815 -9.367 -6.358 1.00 66.31 92 VAL A CA 1
ATOM 695 C C . VAL A 1 92 ? 6.972 -9.093 -7.852 1.00 66.31 92 VAL A C 1
ATOM 697 O O . VAL A 1 92 ? 7.795 -9.745 -8.488 1.00 66.31 92 VAL A O 1
ATOM 700 N N . VAL A 1 93 ? 6.248 -8.118 -8.411 1.00 61.78 93 VAL A N 1
ATOM 701 C CA . VAL A 1 93 ? 6.413 -7.696 -9.812 1.00 61.78 93 VAL A CA 1
ATOM 702 C C . VAL A 1 93 ? 7.812 -7.116 -10.040 1.00 61.78 93 VAL A C 1
ATOM 704 O O . VAL A 1 93 ? 8.501 -7.552 -10.964 1.00 61.78 93 VAL A O 1
ATOM 707 N N . ALA A 1 94 ? 8.287 -6.242 -9.147 1.00 57.56 94 ALA A N 1
ATOM 708 C CA . ALA A 1 94 ? 9.646 -5.702 -9.210 1.00 57.56 94 ALA A CA 1
ATOM 709 C C . ALA A 1 94 ? 10.723 -6.807 -9.126 1.00 57.56 94 ALA A C 1
ATOM 711 O O . ALA A 1 94 ? 11.690 -6.801 -9.888 1.00 57.56 94 ALA A O 1
ATOM 712 N N . ALA A 1 95 ? 10.537 -7.801 -8.249 1.00 58.66 95 ALA A N 1
ATOM 713 C CA . ALA A 1 95 ? 11.460 -8.930 -8.104 1.00 58.66 95 ALA A CA 1
ATOM 714 C C . ALA A 1 95 ? 11.390 -9.938 -9.270 1.00 58.66 95 ALA A C 1
ATOM 716 O O . ALA A 1 95 ? 12.400 -10.540 -9.629 1.00 58.66 95 ALA A O 1
ATOM 717 N N . ALA A 1 96 ? 10.217 -10.130 -9.879 1.00 58.44 96 ALA A N 1
ATOM 718 C CA . ALA A 1 96 ? 10.037 -11.006 -11.037 1.00 58.44 96 ALA A CA 1
ATOM 719 C C . ALA A 1 96 ? 10.631 -10.405 -12.321 1.00 58.44 96 ALA A C 1
ATOM 721 O O . ALA A 1 96 ? 11.140 -11.145 -13.164 1.00 58.44 96 ALA A O 1
ATOM 722 N N . LEU A 1 97 ? 10.618 -9.075 -12.458 1.00 55.84 97 LEU A N 1
ATOM 723 C CA . LEU A 1 97 ? 11.267 -8.363 -13.565 1.00 55.84 97 LEU A CA 1
ATOM 724 C C . LEU A 1 97 ? 12.800 -8.395 -13.484 1.00 55.84 97 LEU A C 1
ATOM 726 O O . LEU A 1 97 ? 13.470 -8.199 -14.499 1.00 55.84 97 LEU A O 1
ATOM 730 N N . TRP A 1 98 ? 13.367 -8.688 -12.311 1.00 51.53 98 TRP A N 1
ATOM 731 C CA . TRP A 1 98 ? 14.804 -8.869 -12.143 1.00 51.53 98 TRP A CA 1
ATOM 732 C C . TRP A 1 98 ? 15.118 -10.065 -11.237 1.00 51.53 98 TRP A C 1
ATOM 734 O O . TRP A 1 98 ? 15.382 -9.884 -10.043 1.00 51.53 98 TRP A O 1
ATOM 744 N N . PRO A 1 99 ? 15.142 -11.301 -11.775 1.00 55.34 99 PRO A N 1
ATOM 745 C CA . PRO A 1 99 ? 15.608 -12.434 -10.995 1.00 55.34 99 PRO A CA 1
ATOM 746 C C . PRO A 1 99 ? 17.033 -12.134 -10.507 1.00 55.34 99 PRO A C 1
ATOM 748 O O . PRO A 1 99 ? 17.841 -11.593 -11.276 1.00 55.34 99 PRO A O 1
ATOM 751 N N . PRO A 1 100 ? 17.362 -12.446 -9.239 1.00 53.44 100 PRO A N 1
ATOM 752 C CA . PRO A 1 100 ? 18.693 -12.211 -8.712 1.00 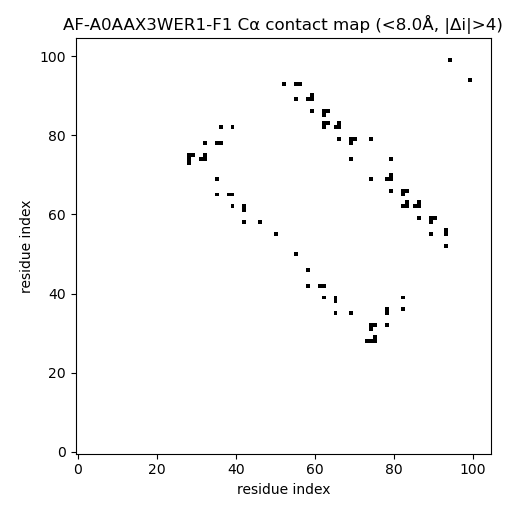53.44 100 PRO A CA 1
ATOM 753 C C . PRO A 1 100 ? 19.685 -12.868 -9.663 1.00 53.44 100 PRO A C 1
ATOM 755 O O . PRO A 1 100 ? 19.625 -14.075 -9.904 1.00 53.44 100 PRO A O 1
ATOM 758 N N . ARG A 1 101 ? 20.577 -12.063 -10.252 1.00 55.78 101 ARG A N 1
ATOM 759 C CA . ARG A 1 101 ? 21.700 -12.587 -11.023 1.00 55.78 101 ARG A CA 1
ATOM 760 C C . ARG A 1 101 ? 22.577 -13.317 -10.024 1.00 55.78 101 ARG A C 1
ATOM 762 O O . ARG A 1 101 ? 23.439 -12.709 -9.394 1.00 55.78 101 ARG A O 1
ATOM 769 N N . VAL A 1 102 ? 22.308 -14.605 -9.840 1.00 56.72 102 VAL A N 1
ATOM 770 C CA . VAL A 1 102 ? 23.167 -15.508 -9.091 1.00 56.72 102 VAL A CA 1
ATOM 771 C C . VAL A 1 102 ? 24.487 -15.497 -9.848 1.00 56.72 102 VAL A C 1
ATOM 773 O O . VAL A 1 102 ? 24.638 -16.132 -10.891 1.00 56.72 102 VAL A O 1
ATOM 776 N N . ARG A 1 103 ? 25.418 -14.658 -9.397 1.00 53.41 103 ARG A N 1
ATOM 777 C CA . ARG A 1 103 ? 26.778 -14.626 -9.914 1.00 53.41 103 ARG A CA 1
ATOM 778 C C . ARG A 1 103 ? 27.451 -15.847 -9.304 1.00 53.41 103 ARG A C 1
ATOM 780 O O . ARG A 1 103 ? 28.050 -15.756 -8.241 1.00 53.41 103 ARG A O 1
ATOM 787 N N . GLY A 1 104 ? 27.226 -17.004 -9.924 1.00 57.12 104 GLY A N 1
ATOM 788 C CA . GLY A 1 104 ? 27.977 -18.211 -9.618 1.00 57.12 104 GLY A CA 1
ATOM 789 C C . GLY A 1 104 ? 29.449 -17.914 -9.870 1.00 57.12 104 GLY A C 1
ATOM 790 O O . GLY A 1 104 ? 29.826 -17.618 -11.004 1.00 57.12 104 GLY A O 1
ATOM 791 N N . HIS A 1 105 ? 30.235 -17.917 -8.802 1.00 45.06 105 HIS A N 1
ATOM 792 C CA . HIS A 1 105 ? 31.688 -17.921 -8.826 1.00 45.06 105 HIS A CA 1
ATOM 793 C C . HIS A 1 105 ? 32.168 -19.012 -7.883 1.00 45.06 105 HIS A C 1
ATOM 795 O O . HIS A 1 105 ? 31.579 -19.119 -6.782 1.00 45.06 105 HIS A O 1
#

Mean predicted aligned error: 14.69 Å